Protein AF-A0A2T3JV97-F1 (afdb_monomer)

Secondary structure (DSS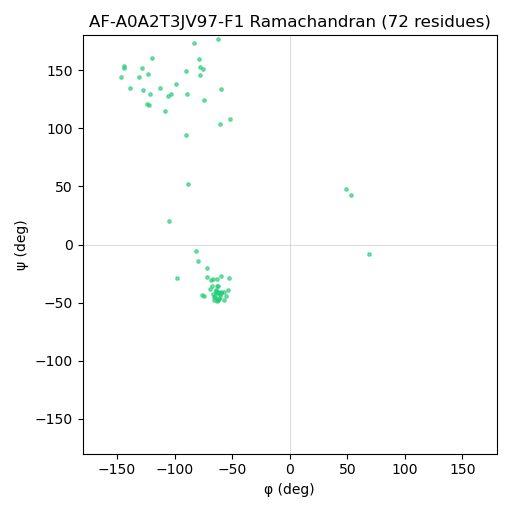P, 8-state):
--HHHHHHHHHHHH--SEEEE-HHHHHHHHT-S---HHHHHHHHHHHGGGTEEEEE-SS-EEEEE-S--SPPP-

Solvent-accessible surface area (backbone atoms only — not comparable to full-atom values): 4484 Å² total; per-residue (Å²): 136,53,55,52,57,56,50,52,50,51,44,59,75,68,69,47,67,57,51,76,39,45,65,71,56,51,27,60,68,56,72,36,98,73,83,52,68,74,53,54,51,52,47,46,60,54,28,50,76,70,44,29,43,73,45,86,50,95,79,42,32,41,40,33,54,64,60,89,61,91,77,81,88,130

Organism: Photobacterium phosphoreum (NCBI:txid659)

pLDDT: mean 89.52, std 6.18, range [53.44, 95.12]

Structure (mmCIF, N/CA/C/O backbone):
data_AF-A0A2T3JV97-F1
#
_entry.id   AF-A0A2T3JV97-F1
#
loop_
_atom_site.group_PDB
_atom_site.id
_atom_site.type_symbol
_atom_site.label_atom_id
_atom_site.label_alt_id
_atom_site.label_comp_id
_atom_site.label_asym_id
_atom_site.label_entity_id
_atom_site.label_seq_id
_atom_site.pdbx_PDB_ins_code
_atom_site.Cartn_x
_atom_site.Cartn_y
_atom_site.Cartn_z
_atom_site.occupancy
_atom_site.B_iso_or_equiv
_atom_site.auth_seq_id
_atom_site.auth_comp_id
_atom_site.auth_asym_id
_atom_site.auth_atom_id
_atom_site.pdbx_PDB_model_num
ATOM 1 N N . MET A 1 1 ? 3.540 15.500 9.088 1.00 53.44 1 MET A N 1
ATOM 2 C CA . MET A 1 1 ? 3.754 14.741 7.837 1.00 53.44 1 MET A CA 1
ATOM 3 C C . MET A 1 1 ? 2.416 14.141 7.435 1.00 53.44 1 MET A C 1
ATOM 5 O O . MET A 1 1 ? 1.603 13.898 8.322 1.00 53.44 1 MET A O 1
ATOM 9 N N . SER A 1 2 ? 2.103 14.071 6.141 1.00 81.25 2 SER A N 1
ATOM 10 C CA . SER A 1 2 ? 0.821 13.524 5.677 1.00 81.25 2 SER A CA 1
ATOM 11 C C . SER A 1 2 ? 0.970 12.023 5.439 1.00 81.25 2 SER A C 1
ATOM 13 O O . SER A 1 2 ? 2.020 11.571 5.008 1.00 81.25 2 SER A O 1
ATOM 15 N N . ALA A 1 3 ? -0.093 11.239 5.626 1.00 86.69 3 ALA A N 1
ATOM 16 C CA . ALA A 1 3 ? -0.043 9.795 5.361 1.00 86.69 3 ALA A CA 1
ATOM 17 C C . ALA A 1 3 ? 0.477 9.444 3.947 1.00 86.69 3 ALA A C 1
ATOM 19 O O . ALA A 1 3 ? 1.084 8.398 3.746 1.00 86.69 3 ALA A O 1
ATOM 20 N N . SER A 1 4 ? 0.269 10.330 2.965 1.00 89.19 4 SER A N 1
ATOM 21 C CA . SER A 1 4 ? 0.831 10.184 1.621 1.00 89.19 4 SER A CA 1
ATOM 22 C C . SER A 1 4 ? 2.359 10.311 1.593 1.00 89.19 4 SER A C 1
ATOM 24 O O . SER A 1 4 ? 3.003 9.497 0.939 1.00 89.19 4 SER A O 1
ATOM 26 N N . SER A 1 5 ? 2.952 11.269 2.321 1.00 90.31 5 SER A N 1
ATOM 27 C CA . SER A 1 5 ? 4.412 11.433 2.368 1.00 90.31 5 SER A CA 1
ATOM 28 C C . SER A 1 5 ? 5.090 10.219 2.989 1.00 90.31 5 SER A C 1
ATOM 30 O O . SER A 1 5 ? 6.115 9.765 2.487 1.00 90.31 5 SER A O 1
ATOM 32 N N . ASP A 1 6 ? 4.475 9.649 4.024 1.00 92.00 6 ASP A N 1
ATOM 33 C CA . ASP A 1 6 ? 5.032 8.504 4.745 1.00 92.00 6 ASP A CA 1
ATOM 34 C C . ASP A 1 6 ? 5.000 7.237 3.872 1.00 92.00 6 ASP A C 1
ATOM 36 O O . ASP A 1 6 ? 5.958 6.464 3.839 1.00 92.00 6 ASP A O 1
ATOM 40 N N . ILE A 1 7 ? 3.934 7.060 3.081 1.00 91.19 7 ILE A N 1
ATOM 41 C CA . ILE A 1 7 ? 3.828 5.986 2.082 1.00 91.19 7 ILE A CA 1
ATOM 42 C C . ILE A 1 7 ? 4.871 6.152 0.968 1.00 91.19 7 ILE A C 1
ATOM 44 O O . ILE A 1 7 ? 5.520 5.176 0.586 1.00 91.19 7 ILE A O 1
ATOM 48 N N . VAL A 1 8 ? 5.059 7.372 0.454 1.00 89.12 8 VAL A N 1
ATOM 49 C CA . VAL A 1 8 ? 6.075 7.668 -0.572 1.00 89.12 8 VAL A CA 1
ATOM 50 C C . VAL A 1 8 ? 7.473 7.346 -0.043 1.00 89.12 8 VAL A C 1
ATOM 52 O O . VAL A 1 8 ? 8.276 6.716 -0.734 1.00 89.12 8 VAL A O 1
ATOM 55 N N . GLU A 1 9 ? 7.777 7.754 1.189 1.00 89.94 9 GLU A N 1
ATOM 56 C CA . GLU A 1 9 ? 9.064 7.483 1.823 1.00 89.94 9 GLU A CA 1
ATOM 57 C C . GLU A 1 9 ? 9.283 5.981 2.034 1.00 89.94 9 GLU A C 1
ATOM 59 O O . GLU A 1 9 ? 10.371 5.4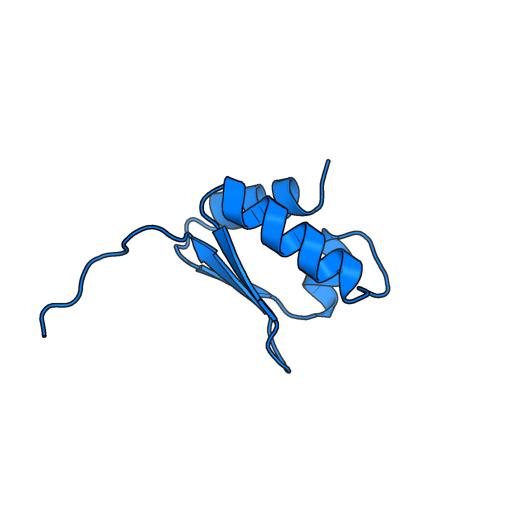72 1.757 1.00 89.94 9 GLU A O 1
ATOM 64 N N . LEU A 1 10 ? 8.243 5.252 2.444 1.00 90.31 10 LEU A N 1
ATOM 65 C CA . LEU A 1 10 ? 8.290 3.801 2.596 1.00 90.31 10 LEU A CA 1
ATOM 66 C C . LEU A 1 10 ? 8.592 3.098 1.264 1.00 90.31 10 LEU A C 1
ATOM 68 O O . LEU A 1 10 ? 9.480 2.246 1.208 1.00 90.31 10 LEU A O 1
ATOM 72 N N . LEU A 1 11 ? 7.910 3.482 0.182 1.00 88.69 11 LEU A N 1
ATOM 73 C CA . LEU A 1 11 ? 8.180 2.983 -1.173 1.00 88.69 11 LEU A CA 1
ATOM 74 C C . LEU A 1 11 ? 9.612 3.291 -1.628 1.00 88.69 11 LEU A C 1
ATOM 76 O O . LEU A 1 11 ? 10.264 2.454 -2.251 1.00 88.69 11 LEU A O 1
ATOM 80 N N . ARG A 1 12 ? 10.124 4.490 -1.324 1.00 85.62 12 ARG A N 1
ATOM 81 C CA . ARG A 1 12 ? 11.505 4.877 -1.655 1.00 85.62 12 ARG A CA 1
ATOM 82 C C . ARG A 1 12 ? 12.529 4.048 -0.884 1.00 85.62 12 ARG A C 1
ATOM 84 O O . ARG A 1 12 ? 13.470 3.557 -1.497 1.00 85.62 12 ARG A O 1
ATOM 91 N N . LYS A 1 13 ? 12.332 3.857 0.424 1.00 88.06 13 LYS A N 1
ATOM 92 C CA . LYS A 1 13 ? 13.242 3.101 1.302 1.00 88.06 13 LYS A CA 1
ATOM 93 C C . LYS A 1 13 ? 13.357 1.627 0.928 1.00 88.06 13 LYS A C 1
ATOM 95 O O . LYS A 1 13 ? 14.437 1.063 1.045 1.00 88.06 13 LYS A O 1
ATOM 100 N N . ASN A 1 14 ? 12.265 1.015 0.477 1.00 86.56 14 ASN A N 1
ATOM 101 C CA . ASN A 1 14 ? 12.273 -0.394 0.085 1.00 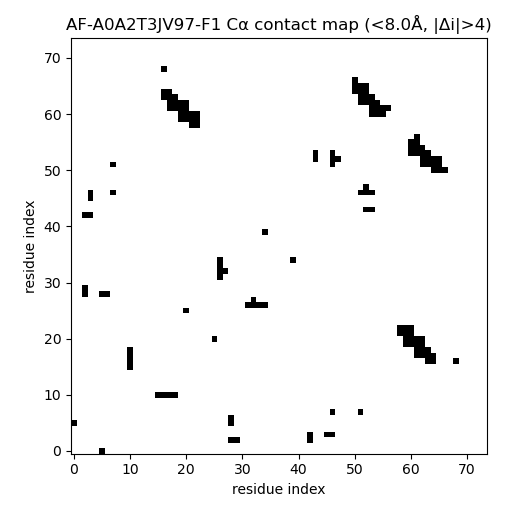86.56 14 ASN A CA 1
ATOM 102 C C . ASN A 1 14 ? 12.863 -0.631 -1.312 1.00 86.56 14 ASN A C 1
ATOM 104 O O . ASN A 1 14 ? 13.140 -1.771 -1.653 1.00 86.56 14 ASN A O 1
ATOM 108 N N . GLY A 1 15 ? 13.027 0.410 -2.137 1.00 79.00 15 GLY A N 1
ATOM 109 C CA . GLY A 1 15 ? 13.559 0.287 -3.500 1.00 79.00 15 GLY A CA 1
ATOM 110 C C . GLY A 1 15 ? 12.642 -0.432 -4.501 1.00 79.00 15 GLY A C 1
ATOM 111 O O . GLY A 1 15 ? 12.927 -0.398 -5.692 1.00 79.00 15 GLY A O 1
ATOM 112 N N . ASN A 1 16 ? 11.539 -1.025 -4.041 1.00 78.38 16 ASN A N 1
ATOM 113 C CA . ASN A 1 16 ? 10.618 -1.803 -4.864 1.00 78.38 16 ASN A CA 1
ATOM 114 C C . ASN A 1 16 ? 9.724 -0.917 -5.750 1.00 78.38 16 ASN A C 1
ATOM 116 O O . ASN A 1 16 ? 9.335 0.196 -5.371 1.00 78.38 16 ASN A O 1
ATOM 120 N N . GLU A 1 17 ? 9.320 -1.453 -6.903 1.00 86.69 17 GLU A N 1
ATOM 121 C CA . GLU A 1 17 ? 8.298 -0.865 -7.776 1.00 86.69 17 GLU A CA 1
ATOM 122 C C . GLU A 1 17 ? 6.904 -0.905 -7.135 1.00 86.69 17 GLU A C 1
ATOM 124 O O . GLU A 1 17 ? 6.083 -0.010 -7.356 1.00 86.69 17 GLU A O 1
ATOM 129 N N . ALA A 1 18 ? 6.658 -1.918 -6.299 1.00 90.81 18 ALA A N 1
ATOM 130 C CA . ALA A 1 18 ? 5.451 -2.064 -5.504 1.00 90.81 18 ALA A CA 1
ATOM 131 C C . ALA A 1 18 ? 5.743 -2.674 -4.128 1.00 90.81 18 ALA A C 1
ATOM 133 O O . ALA A 1 18 ? 6.683 -3.446 -3.942 1.00 90.81 18 ALA A O 1
ATOM 134 N N . ILE A 1 19 ? 4.903 -2.339 -3.155 1.00 92.81 19 ILE A N 1
ATOM 135 C CA . ILE A 1 19 ? 4.902 -2.922 -1.816 1.00 92.81 19 ILE A CA 1
ATOM 136 C C . ILE A 1 19 ? 3.500 -3.403 -1.462 1.00 92.81 19 ILE A C 1
ATOM 138 O O . ILE A 1 19 ? 2.492 -2.852 -1.906 1.00 92.81 19 ILE A O 1
ATOM 142 N N . THR A 1 20 ? 3.445 -4.417 -0.611 1.00 94.81 20 THR A N 1
ATOM 143 C CA . THR A 1 20 ? 2.212 -4.896 0.011 1.00 94.81 20 THR A CA 1
ATOM 144 C C . THR A 1 20 ? 2.243 -4.625 1.502 1.00 94.81 20 THR A C 1
ATOM 146 O O . THR A 1 20 ? 3.242 -4.900 2.165 1.00 94.81 20 THR A O 1
ATOM 149 N N . LEU A 1 21 ? 1.132 -4.118 2.023 1.00 93.94 21 LEU A N 1
ATOM 150 C CA . LEU A 1 21 ? 0.924 -3.855 3.439 1.00 93.94 21 LEU A CA 1
ATOM 151 C C . LEU A 1 21 ? -0.313 -4.592 3.938 1.00 93.94 21 LEU A C 1
ATOM 153 O O . LEU A 1 21 ? -1.308 -4.741 3.233 1.00 93.94 21 LEU A O 1
ATOM 157 N N . THR A 1 22 ? -0.262 -5.019 5.188 1.00 94.88 22 THR A N 1
ATOM 158 C CA . THR A 1 22 ? -1.438 -5.474 5.930 1.00 94.88 22 THR A CA 1
ATOM 159 C C . THR A 1 22 ? -2.244 -4.274 6.438 1.00 94.88 22 THR A C 1
ATOM 161 O O . THR A 1 22 ? -1.716 -3.167 6.589 1.00 94.88 22 THR A O 1
ATOM 164 N N . TRP A 1 23 ? -3.523 -4.486 6.756 1.00 93.06 23 TRP A N 1
ATOM 165 C CA . TRP A 1 23 ? -4.366 -3.448 7.361 1.00 93.06 23 TRP A CA 1
ATOM 166 C C . TRP A 1 23 ? -3.786 -2.861 8.665 1.00 93.06 23 TRP A C 1
ATOM 168 O O . TRP A 1 23 ? -3.733 -1.639 8.788 1.00 93.06 23 TRP A O 1
ATOM 178 N N . PRO A 1 24 ? -3.255 -3.660 9.612 1.00 93.81 24 PRO A N 1
ATOM 179 C CA . PRO A 1 24 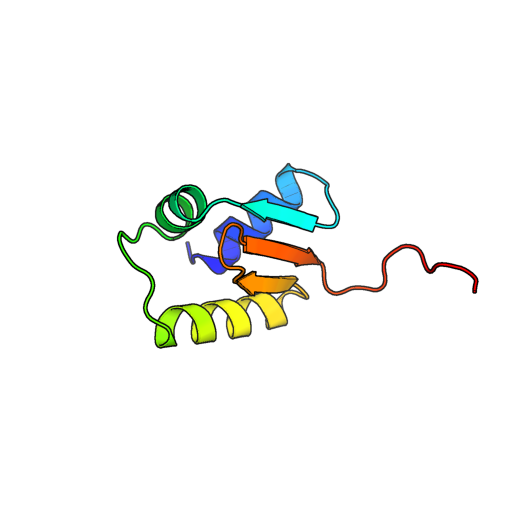? -2.589 -3.102 10.788 1.00 93.81 24 PRO A CA 1
ATOM 180 C C . PRO A 1 24 ? -1.422 -2.166 10.446 1.00 93.81 24 PRO A C 1
ATOM 182 O O . PRO A 1 24 ? -1.298 -1.103 11.046 1.00 93.81 24 PRO A O 1
ATOM 185 N N . GLN A 1 25 ? -0.606 -2.505 9.442 1.00 93.38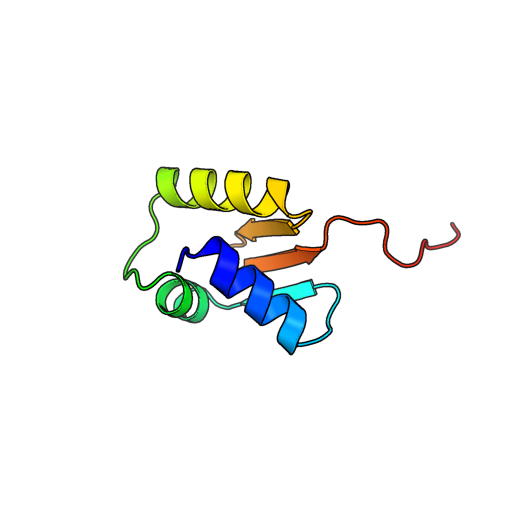 25 GLN A N 1
ATOM 186 C CA . GLN A 1 25 ? 0.506 -1.645 9.023 1.00 93.38 25 GLN A CA 1
ATOM 187 C C . GLN A 1 25 ? 0.016 -0.303 8.470 1.00 93.38 25 GLN A C 1
ATOM 189 O O . GLN A 1 25 ? 0.605 0.729 8.793 1.00 93.38 25 GLN A O 1
ATOM 194 N N . ILE A 1 26 ? -1.070 -0.279 7.683 1.00 92.56 26 ILE A N 1
ATOM 195 C CA . ILE A 1 26 ? -1.605 0.995 7.179 1.00 92.56 26 ILE A CA 1
ATOM 196 C C . ILE A 1 26 ? -2.189 1.849 8.308 1.00 92.56 26 ILE A C 1
ATOM 198 O O . ILE A 1 26 ? -2.033 3.069 8.290 1.00 92.56 26 ILE A O 1
ATOM 202 N N . TYR A 1 27 ? -2.815 1.234 9.313 1.00 92.75 27 TYR A N 1
ATOM 203 C CA . TYR A 1 27 ? -3.324 1.932 10.497 1.00 92.75 27 TYR A CA 1
ATOM 204 C C . TYR A 1 27 ? -2.193 2.591 11.286 1.00 92.75 27 TYR A C 1
ATOM 206 O O . TYR A 1 27 ? -2.301 3.758 11.663 1.00 92.75 27 TYR A O 1
ATOM 214 N N . THR A 1 28 ? -1.064 1.896 11.436 1.00 92.75 28 THR A N 1
ATOM 215 C CA . THR A 1 28 ? 0.145 2.464 12.040 1.00 92.75 28 THR A CA 1
ATOM 216 C C . THR A 1 28 ? 0.710 3.622 11.214 1.00 92.75 28 THR A C 1
ATOM 218 O O . THR A 1 28 ? 0.946 4.690 11.767 1.00 92.75 28 THR A O 1
ATOM 221 N N . ILE A 1 29 ? 0.877 3.455 9.895 1.00 91.38 29 ILE A N 1
ATOM 222 C CA . ILE A 1 29 ? 1.436 4.499 9.011 1.00 91.38 29 ILE A CA 1
ATOM 223 C C . ILE A 1 29 ? 0.550 5.748 8.992 1.00 91.38 29 ILE A C 1
ATOM 225 O O . ILE A 1 29 ? 1.034 6.872 9.022 1.00 91.38 29 ILE A O 1
ATOM 229 N N . THR A 1 30 ? -0.766 5.560 8.954 1.00 90.62 30 THR A N 1
ATOM 230 C CA . THR A 1 30 ? -1.732 6.667 8.926 1.00 90.62 30 THR A CA 1
ATOM 231 C C . THR A 1 30 ? -2.019 7.253 10.310 1.00 90.62 30 THR A C 1
ATOM 233 O O . THR A 1 30 ? -2.732 8.256 10.391 1.00 90.62 30 THR A O 1
ATOM 236 N N . ASN A 1 31 ? -1.477 6.644 11.374 1.00 89.94 31 ASN A N 1
ATOM 237 C CA . ASN A 1 31 ? -1.753 6.934 12.780 1.00 89.94 31 ASN A CA 1
ATOM 238 C C . ASN A 1 31 ? -3.262 6.999 13.089 1.00 89.94 31 ASN A C 1
ATOM 240 O O . ASN A 1 31 ? -3.763 7.966 13.668 1.00 89.94 31 ASN A O 1
ATOM 244 N N . ARG A 1 32 ? -4.011 5.996 12.616 1.00 87.88 32 ARG A N 1
ATOM 245 C CA . ARG A 1 32 ? -5.475 5.915 12.733 1.00 87.88 32 ARG A CA 1
ATOM 246 C C . ARG A 1 32 ? -5.906 4.497 13.062 1.00 87.88 32 ARG A C 1
ATOM 248 O O . ARG A 1 32 ? -5.499 3.564 12.387 1.00 87.88 32 ARG A O 1
ATOM 255 N N . GLU A 1 33 ? -6.814 4.352 14.020 1.00 84.19 33 GLU A N 1
ATOM 256 C CA . GLU A 1 33 ? -7.397 3.050 14.385 1.00 84.19 33 GLU A CA 1
ATOM 257 C C . GLU A 1 33 ? -8.362 2.505 13.323 1.00 84.19 33 GLU A C 1
ATOM 259 O O . GLU A 1 33 ? -8.541 1.296 13.191 1.00 84.19 33 GLU A O 1
ATOM 264 N N . ARG A 1 34 ? -8.994 3.401 12.554 1.00 86.19 34 ARG A N 1
ATOM 265 C CA . ARG A 1 34 ? -9.908 3.057 11.464 1.00 86.19 34 ARG A CA 1
ATOM 266 C C . ARG A 1 34 ? -9.815 4.073 10.335 1.00 86.19 34 ARG A C 1
ATOM 268 O O . ARG A 1 34 ? -9.675 5.276 10.565 1.00 86.19 34 ARG A O 1
ATOM 275 N N . LEU A 1 35 ? -9.945 3.584 9.107 1.00 89.06 35 LEU A N 1
ATOM 276 C CA . LEU A 1 35 ? -9.970 4.406 7.903 1.00 89.06 35 LEU A CA 1
ATOM 277 C C . LEU A 1 35 ? -11.389 4.414 7.335 1.00 89.06 35 LEU A C 1
ATOM 279 O O . LEU A 1 35 ? -11.909 3.375 6.945 1.00 89.06 35 LEU A O 1
ATOM 283 N N . HIS A 1 36 ? -12.025 5.583 7.333 1.00 90.38 36 HIS A N 1
ATOM 284 C CA . HIS A 1 36 ? -13.296 5.785 6.637 1.00 90.38 36 HIS A CA 1
ATOM 285 C C . HIS A 1 36 ? -13.059 5.950 5.134 1.00 90.38 36 HIS A C 1
ATOM 287 O O . HIS A 1 36 ? -12.026 6.490 4.733 1.00 90.38 36 HIS A O 1
ATOM 293 N N . ASP A 1 37 ? -14.048 5.586 4.318 1.00 90.81 37 ASP A N 1
ATOM 294 C CA . ASP A 1 37 ? -13.962 5.651 2.852 1.00 90.81 37 ASP A CA 1
ATOM 295 C C . ASP A 1 37 ? -13.559 7.042 2.345 1.00 90.81 37 ASP A C 1
ATOM 297 O O . ASP A 1 37 ? -12.697 7.168 1.481 1.00 90.81 37 ASP A O 1
ATOM 301 N N . SER A 1 38 ? -14.073 8.106 2.970 1.00 92.19 38 SER A N 1
ATOM 302 C CA . SER A 1 38 ? -13.720 9.492 2.628 1.00 92.19 38 SER A CA 1
ATOM 303 C C . SER A 1 38 ? -12.243 9.829 2.864 1.00 92.19 38 SER A C 1
ATOM 305 O O . SER A 1 38 ? -11.675 10.684 2.183 1.00 92.19 38 SER A O 1
ATOM 307 N N . PHE A 1 39 ? -11.597 9.176 3.832 1.00 92.25 39 PHE A N 1
ATOM 308 C CA . PHE A 1 39 ? -10.160 9.306 4.040 1.00 92.25 39 PHE A CA 1
ATOM 309 C C . PHE A 1 39 ? -9.382 8.502 2.999 1.00 92.25 39 PHE A C 1
ATOM 311 O O . PHE A 1 39 ? -8.406 9.019 2.459 1.00 92.25 39 PHE A O 1
ATOM 318 N N . LEU A 1 40 ? -9.814 7.273 2.703 1.00 93.06 40 LEU A N 1
ATOM 319 C CA . LEU A 1 40 ? -9.187 6.418 1.691 1.00 93.06 40 LEU A CA 1
ATOM 320 C C . LEU A 1 40 ? -9.218 7.080 0.309 1.00 93.06 40 LEU A C 1
ATOM 322 O O . LEU A 1 40 ? -8.207 7.107 -0.391 1.00 93.06 40 LEU A O 1
ATOM 326 N N . GLU A 1 41 ? -10.338 7.705 -0.047 1.00 94.56 41 GLU A N 1
ATOM 327 C CA . GLU A 1 41 ? -10.487 8.464 -1.287 1.00 94.56 41 GLU A CA 1
ATOM 328 C C . GLU A 1 41 ? -9.526 9.662 -1.335 1.00 94.56 41 GLU A C 1
ATOM 330 O O . GLU A 1 41 ? -8.789 9.843 -2.307 1.00 94.56 41 GLU A O 1
ATOM 335 N N . LYS A 1 42 ? -9.456 10.453 -0.255 1.00 93.94 42 LYS A N 1
ATOM 336 C CA . LYS A 1 42 ? -8.502 11.570 -0.152 1.00 93.94 42 LYS A CA 1
ATOM 337 C C . LYS A 1 42 ? -7.052 11.100 -0.243 1.00 93.94 42 LYS A C 1
ATOM 339 O O . LYS A 1 42 ? -6.250 11.747 -0.913 1.00 93.94 42 LYS A O 1
ATOM 344 N N . LEU A 1 43 ? -6.711 9.996 0.419 1.00 93.94 43 LEU A N 1
ATOM 345 C CA . LEU A 1 43 ? -5.372 9.417 0.384 1.00 93.94 43 LEU A CA 1
ATOM 346 C C . LEU A 1 43 ? -5.013 8.964 -1.033 1.00 93.94 43 LEU A C 1
ATOM 348 O O . LEU A 1 43 ? -3.956 9.334 -1.535 1.00 93.94 43 LEU A O 1
ATOM 352 N N . THR A 1 44 ? -5.922 8.250 -1.693 1.00 94.75 44 THR A N 1
ATOM 353 C CA . THR A 1 44 ? -5.771 7.804 -3.085 1.00 94.75 44 THR A CA 1
ATOM 354 C C . THR A 1 44 ? -5.541 8.986 -4.022 1.00 94.75 44 THR A C 1
ATOM 356 O O . THR A 1 44 ? -4.607 8.978 -4.818 1.00 94.75 44 THR A O 1
ATOM 359 N N . ASN A 1 45 ? -6.348 10.042 -3.897 1.00 94.88 45 ASN A N 1
ATOM 360 C CA . ASN A 1 45 ? -6.226 11.237 -4.732 1.00 94.88 45 ASN A CA 1
ATOM 361 C C . ASN A 1 45 ? -4.930 12.013 -4.481 1.00 94.88 45 ASN A C 1
ATOM 363 O O . ASN A 1 45 ? -4.420 12.656 -5.394 1.00 94.88 45 ASN A O 1
ATOM 367 N N . ASN A 1 46 ? -4.392 11.968 -3.262 1.00 94.19 46 ASN A N 1
ATOM 368 C CA . ASN A 1 46 ? -3.099 12.571 -2.968 1.00 94.19 46 ASN A CA 1
ATOM 369 C C . ASN A 1 46 ? -1.949 11.740 -3.545 1.00 94.19 46 ASN A C 1
ATOM 371 O O . ASN A 1 46 ? -1.084 12.314 -4.188 1.00 94.19 46 ASN A O 1
ATOM 375 N N . LEU A 1 47 ? -1.974 10.413 -3.389 1.00 93.38 47 LEU A N 1
ATOM 376 C CA . LEU A 1 47 ? -0.941 9.518 -3.927 1.00 93.38 47 LEU A CA 1
ATOM 377 C C . LEU A 1 47 ? -0.866 9.557 -5.459 1.00 93.38 47 LEU A C 1
ATOM 379 O O . LEU A 1 47 ? 0.226 9.545 -6.018 1.00 93.38 47 LEU A O 1
ATOM 383 N N . LYS A 1 48 ? -2.007 9.708 -6.141 1.00 92.62 48 LYS A N 1
ATOM 384 C CA . LYS A 1 48 ? -2.051 9.879 -7.601 1.00 92.62 48 LYS A CA 1
ATOM 385 C C . LYS A 1 48 ? -1.290 11.108 -8.105 1.00 92.62 48 LYS A C 1
ATOM 387 O O . LYS A 1 48 ? -0.847 11.101 -9.243 1.00 92.62 48 LYS A O 1
ATOM 392 N N . LYS A 1 49 ? -1.148 12.162 -7.292 1.00 92.12 49 LYS A N 1
ATOM 393 C CA . LYS A 1 49 ? -0.363 13.355 -7.668 1.00 92.12 49 LYS A CA 1
ATOM 394 C C . LYS A 1 49 ? 1.141 13.081 -7.683 1.00 92.12 49 LYS A C 1
ATOM 396 O O . LYS A 1 49 ? 1.872 13.835 -8.311 1.00 92.12 49 LYS A O 1
ATOM 401 N N . ASP A 1 50 ? 1.565 12.029 -6.990 1.00 90.06 50 ASP A N 1
ATOM 402 C CA . ASP A 1 50 ? 2.955 11.598 -6.859 1.00 90.06 50 ASP A CA 1
ATOM 403 C C . ASP A 1 50 ? 3.248 10.350 -7.719 1.00 90.06 50 ASP A C 1
ATOM 405 O O . ASP A 1 50 ? 4.191 9.615 -7.426 1.00 90.06 50 ASP A O 1
ATOM 409 N N . ASP A 1 51 ? 2.424 10.077 -8.741 1.00 91.38 51 ASP A N 1
ATOM 410 C CA . ASP A 1 51 ? 2.498 8.881 -9.595 1.00 91.38 51 ASP A CA 1
ATOM 411 C C . ASP A 1 51 ? 2.506 7.573 -8.783 1.00 91.38 51 ASP A C 1
ATOM 413 O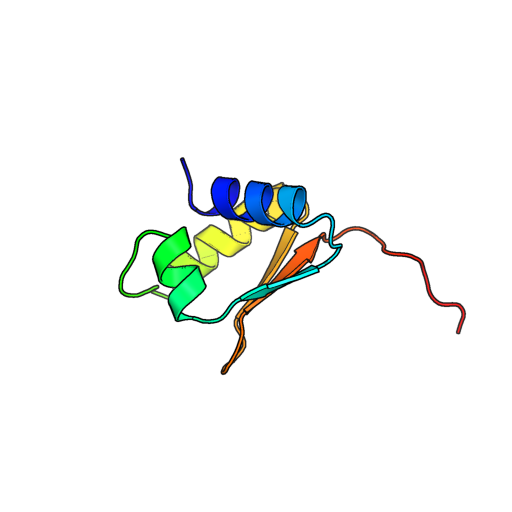 O . ASP A 1 51 ? 3.280 6.648 -9.040 1.00 91.38 51 ASP A O 1
ATOM 417 N N . ILE A 1 52 ? 1.663 7.490 -7.748 1.00 92.94 52 ILE A N 1
ATOM 418 C CA . ILE A 1 52 ? 1.497 6.290 -6.924 1.00 92.94 52 ILE A CA 1
ATOM 419 C C . ILE A 1 52 ? 0.047 5.820 -6.968 1.00 92.94 52 ILE A C 1
ATOM 421 O O . ILE A 1 52 ? -0.896 6.559 -6.676 1.00 92.94 52 ILE A O 1
ATOM 425 N N . HIS A 1 53 ? -0.114 4.536 -7.260 1.00 94.19 53 HIS A N 1
ATOM 426 C CA . HIS A 1 53 ? -1.376 3.827 -7.211 1.00 94.19 53 HIS A CA 1
ATOM 427 C C . HIS A 1 53 ? -1.506 3.038 -5.905 1.00 94.19 53 HIS A C 1
ATOM 429 O O . HIS A 1 53 ? -0.557 2.393 -5.456 1.00 94.19 53 HIS A O 1
ATOM 435 N N . ILE A 1 54 ?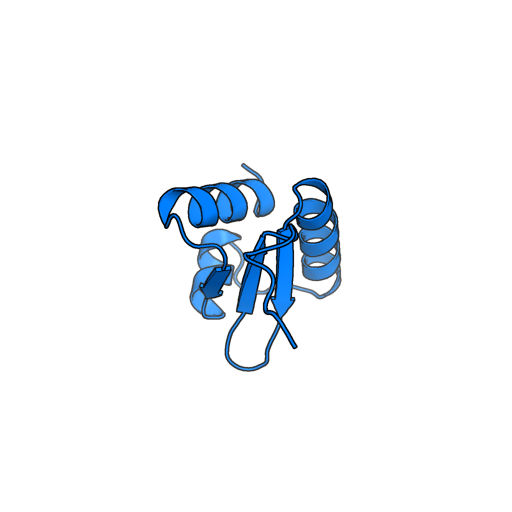 -2.694 3.058 -5.301 1.00 94.62 54 ILE A N 1
ATOM 436 C CA . ILE A 1 54 ? -3.023 2.268 -4.111 1.00 94.62 54 ILE A CA 1
ATOM 437 C C . ILE A 1 54 ? -4.295 1.459 -4.361 1.00 94.62 54 ILE A C 1
ATOM 439 O O . ILE A 1 54 ? -5.289 1.989 -4.854 1.00 94.62 54 ILE A O 1
ATOM 443 N N . VAL A 1 55 ? -4.262 0.174 -4.010 1.00 94.69 55 VAL A N 1
ATOM 444 C CA . VAL A 1 55 ? -5.384 -0.761 -4.133 1.00 94.69 55 VAL A CA 1
ATOM 445 C C . VAL A 1 55 ? -5.690 -1.344 -2.763 1.00 94.69 55 VAL A C 1
ATOM 447 O O . VAL A 1 55 ? -4.846 -2.003 -2.153 1.00 94.69 55 VAL A O 1
ATOM 450 N N . TYR A 1 56 ? -6.913 -1.124 -2.291 1.00 94.44 56 TYR A N 1
ATOM 451 C CA . TYR A 1 56 ? -7.407 -1.668 -1.028 1.00 94.44 56 TYR A CA 1
ATOM 452 C C . TYR A 1 56 ? -8.061 -3.030 -1.275 1.00 94.44 56 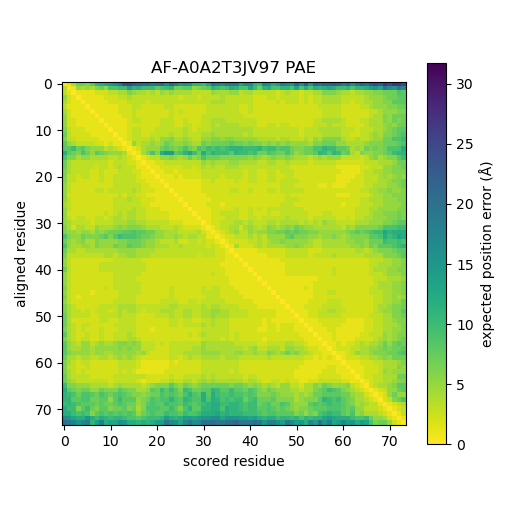TYR A C 1
ATOM 454 O O . TYR A 1 56 ? -9.228 -3.113 -1.653 1.00 94.44 56 TYR A O 1
ATOM 462 N N . GLY A 1 57 ? -7.293 -4.106 -1.110 1.00 91.56 57 GLY A N 1
ATOM 463 C CA . GLY A 1 57 ? -7.818 -5.468 -1.152 1.00 91.56 57 GLY A CA 1
ATOM 464 C C . GLY A 1 57 ? -8.414 -5.902 0.189 1.00 91.56 57 GLY A C 1
ATOM 465 O O . GLY A 1 57 ? -8.275 -5.226 1.207 1.00 91.56 57 GLY A O 1
ATOM 466 N N . ASN A 1 58 ? -9.045 -7.079 0.208 1.00 90.94 58 ASN A N 1
ATOM 467 C CA . ASN A 1 58 ? -9.647 -7.617 1.432 1.00 90.94 58 ASN A CA 1
ATOM 468 C C . ASN A 1 58 ? -8.585 -7.956 2.497 1.00 90.94 58 ASN A C 1
ATOM 470 O O . ASN A 1 58 ? -8.690 -7.534 3.643 1.00 90.94 58 ASN A O 1
ATOM 474 N N . ASN A 1 59 ? -7.521 -8.666 2.103 1.00 90.00 59 ASN A N 1
ATOM 475 C CA . ASN A 1 59 ? -6.477 -9.132 3.028 1.00 90.00 59 ASN A CA 1
ATOM 476 C C . ASN A 1 59 ? -5.239 -8.227 3.064 1.00 90.00 59 ASN A C 1
ATOM 478 O O . ASN A 1 59 ? -4.535 -8.174 4.070 1.00 90.00 59 ASN A O 1
ATOM 482 N N . ALA A 1 60 ? -4.952 -7.549 1.955 1.00 93.69 60 ALA A N 1
ATOM 483 C CA . ALA A 1 60 ? -3.742 -6.765 1.777 1.00 93.69 60 ALA A CA 1
ATOM 484 C C . ALA A 1 60 ? -4.021 -5.512 0.951 1.00 93.69 60 ALA A C 1
ATOM 486 O O . ALA A 1 60 ? -4.926 -5.479 0.115 1.00 93.69 60 ALA A O 1
ATOM 487 N N . ILE A 1 61 ? -3.190 -4.507 1.177 1.00 95.12 61 ILE A N 1
ATOM 488 C CA . ILE A 1 61 ? -3.155 -3.252 0.445 1.00 95.12 61 ILE A CA 1
ATOM 489 C C . ILE A 1 61 ? -1.926 -3.288 -0.451 1.00 95.12 61 ILE A C 1
ATOM 491 O O . ILE A 1 61 ? -0.822 -3.555 0.023 1.00 95.12 61 ILE A O 1
ATOM 495 N N . ILE A 1 62 ? -2.118 -3.020 -1.737 1.00 94.94 62 ILE A N 1
ATOM 496 C CA . ILE A 1 62 ? -1.038 -2.954 -2.721 1.00 94.94 62 ILE A CA 1
ATOM 497 C C . ILE A 1 62 ? -0.770 -1.484 -3.007 1.00 94.94 62 ILE A C 1
ATOM 499 O O . ILE A 1 62 ? -1.699 -0.732 -3.290 1.00 94.94 62 ILE A O 1
ATOM 503 N N . ILE A 1 63 ? 0.492 -1.076 -2.940 1.00 94.12 63 ILE A N 1
ATOM 504 C CA . ILE A 1 63 ? 0.926 0.276 -3.279 1.00 94.12 63 ILE A CA 1
ATOM 505 C C . ILE A 1 63 ? 2.006 0.155 -4.345 1.00 94.12 63 ILE A C 1
ATOM 507 O O . ILE A 1 63 ? 3.020 -0.500 -4.125 1.00 94.12 63 ILE A O 1
ATOM 511 N N . ALA A 1 64 ? 1.781 0.763 -5.500 1.00 93.50 64 ALA A N 1
ATOM 512 C CA . ALA A 1 64 ? 2.599 0.607 -6.693 1.00 93.50 64 ALA A CA 1
ATOM 513 C C . ALA A 1 64 ? 2.947 1.976 -7.273 1.00 93.50 64 ALA A C 1
ATOM 515 O O . ALA A 1 64 ? 2.123 2.887 -7.251 1.00 93.50 64 ALA A O 1
ATOM 516 N N . ARG A 1 65 ? 4.155 2.126 -7.816 1.00 90.19 65 ARG A N 1
ATOM 517 C CA . ARG A 1 65 ? 4.488 3.315 -8.604 1.00 90.19 65 ARG A CA 1
ATOM 518 C C . ARG A 1 65 ? 3.806 3.219 -9.965 1.00 90.19 65 ARG A C 1
ATOM 520 O O . ARG A 1 65 ? 4.015 2.246 -10.685 1.00 90.19 65 ARG A O 1
ATOM 527 N N . ASP A 1 66 ? 3.021 4.228 -10.305 1.00 87.50 66 ASP A N 1
ATOM 528 C CA . ASP A 1 66 ? 2.204 4.327 -11.515 1.00 87.50 66 ASP A CA 1
ATOM 529 C C . ASP A 1 66 ? 2.996 4.947 -12.675 1.00 87.50 66 ASP A C 1
ATOM 531 O O . ASP A 1 66 ? 2.605 5.927 -13.302 1.00 87.50 66 ASP A O 1
ATOM 535 N N . PHE A 1 67 ? 4.170 4.380 -12.946 1.00 83.06 67 PHE A N 1
ATOM 536 C CA . PHE A 1 67 ? 4.894 4.620 -14.188 1.00 83.06 67 PHE A CA 1
ATOM 537 C C . PHE A 1 67 ? 5.072 3.306 -14.924 1.00 83.06 67 PHE A C 1
ATOM 539 O O . PHE A 1 67 ? 5.009 2.224 -14.342 1.00 83.06 67 PHE A O 1
ATOM 546 N N . CYS A 1 68 ? 5.336 3.392 -16.224 1.00 79.31 68 CYS A N 1
ATOM 547 C CA . CYS A 1 68 ? 5.564 2.210 -17.034 1.00 79.31 68 CYS A CA 1
ATOM 548 C C . CYS A 1 68 ? 6.780 1.431 -16.509 1.00 79.31 68 CYS A C 1
ATOM 550 O O . CYS A 1 68 ? 7.925 1.809 -16.761 1.00 79.31 68 CYS A O 1
ATOM 552 N N . TRP A 1 69 ? 6.525 0.327 -15.805 1.00 80.50 69 TRP A N 1
ATOM 553 C CA . TRP A 1 69 ? 7.551 -0.647 -15.451 1.00 80.50 69 TRP A CA 1
ATOM 554 C C . TRP A 1 69 ? 8.146 -1.261 -16.720 1.00 80.50 69 TRP A C 1
ATOM 556 O O . TRP A 1 69 ? 7.717 -0.967 -17.844 1.00 80.50 69 TRP A O 1
ATOM 566 N N . LYS A 1 70 ? 9.146 -2.130 -16.555 1.00 80.19 70 LYS A N 1
ATOM 567 C CA . LYS A 1 70 ? 9.742 -2.861 -17.674 1.00 80.19 70 LYS A CA 1
ATOM 568 C C . LYS A 1 70 ? 8.636 -3.546 -18.487 1.00 80.19 70 LYS A C 1
ATOM 570 O O . LYS A 1 70 ? 8.016 -4.497 -18.020 1.00 80.19 70 LYS A O 1
ATOM 575 N N . ARG A 1 71 ? 8.380 -3.022 -19.690 1.00 82.38 71 ARG A N 1
ATOM 576 C CA . ARG A 1 71 ? 7.323 -3.517 -20.578 1.00 82.38 71 ARG A CA 1
ATOM 577 C C . ARG A 1 71 ? 7.590 -4.979 -20.903 1.00 82.38 71 ARG A C 1
ATOM 579 O O . ARG A 1 71 ? 8.718 -5.338 -21.243 1.00 82.38 71 ARG A O 1
ATOM 586 N N . VAL A 1 72 ? 6.551 -5.799 -20.818 1.00 85.25 72 VAL A N 1
ATOM 587 C CA . VAL A 1 72 ? 6.587 -7.163 -21.346 1.00 85.25 72 VAL A CA 1
ATOM 588 C C . VAL A 1 72 ? 6.402 -7.119 -22.860 1.00 85.25 72 VAL A C 1
ATOM 590 O O . VAL A 1 72 ? 5.691 -6.259 -23.382 1.00 85.25 72 VAL A O 1
ATOM 593 N N . THR A 1 73 ? 7.059 -8.029 -23.568 1.00 87.19 73 THR A N 1
ATOM 594 C CA . THR A 1 73 ? 6.776 -8.296 -24.981 1.00 87.19 73 THR A CA 1
ATOM 595 C C . THR A 1 73 ? 5.698 -9.374 -25.032 1.00 87.19 73 THR A C 1
ATOM 597 O O . THR A 1 73 ? 5.829 -10.375 -24.327 1.00 87.19 73 THR A O 1
ATOM 600 N N . VAL A 1 74 ? 4.632 -9.137 -25.800 1.00 78.38 74 VAL A N 1
ATOM 601 C CA . VAL A 1 74 ? 3.513 -10.076 -26.002 1.00 78.38 74 VAL A CA 1
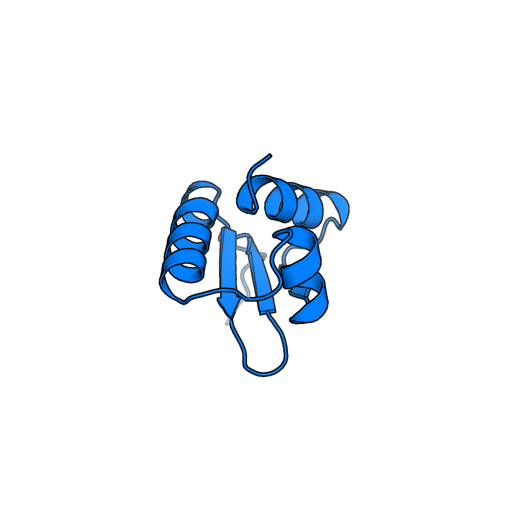ATOM 602 C C . VAL A 1 74 ? 3.669 -10.751 -27.353 1.00 78.38 74 VAL A C 1
ATOM 604 O O . VAL A 1 74 ? 4.033 -10.024 -28.306 1.00 78.38 74 VAL A O 1
#

Mean predicted aligned error: 4.04 Å

Nearest PDB structures (foldseek):
  6lbs-assembly3_C  TM=5.697E-01  e=2.581E-01  Kluyveromyces lactis
  8c7o-assembly1_A  TM=5.207E-01  e=4.119E-01  Staphylococcus aureus subsp. aureus USA300
  1sd4-assembly1_B  TM=4.873E-01  e=9.808E-01  Staphylococcus aureus
  8c7u-assembly1_C  TM=5.571E-01  e=3.050E+00  Enterococcus faecalis V583
  6zj3-assembly1_SN  TM=4.796E-01  e=2.854E+00  Euglena gracilis

Sequence (74 aa):
MSASSDIVELLRKNGNEAITLTWPQIYTITNRERLHDSFLEKLTNNLKKDDIHIVYGNNAIIIARDFCWKRVTV

Foldseek 3Di:
DALLVLVVVVCVVVVDQKDKDFPVVSCVSRVHPDDDPVNVVVSQVVNVVVQWHWDDDPGIIMIGRNDDDDDDDD

Radius of gyration: 12.63 Å; Cα contacts (8 Å, |Δi|>4): 73; chains: 1; bounding box: 28×25×40 Å